Protein AF-A0A2E9BPA7-F1 (afdb_monomer_lite)

Sequence (141 aa):
MFDFSQEKVAMRRKILNERQLRVLDSMRLLASFWQRRLPAESTSPDEIEQLLSLEAAGLLKARFDPPRRERTGELVIARAVVLEVTAEGLSALTHAQRQQPGILGEAPGRRPVRSSRARKLEARANPLDACRTNVRGPLSD

Secondary structure (DSSP, 8-state):
---TTSHHHHTT-----HHHHHHHHHHHHHHHHHHSPSSEEE--HHHHHHHHHHHHTTSEEEEEPPPEE-TTS-EE---EEEEEE-HHHHHHHHHHHHHSTTTS---TT--------------------------------

Structure (mmCIF, N/CA/C/O backbone):
data_AF-A0A2E9BPA7-F1
#
_entry.id   AF-A0A2E9BPA7-F1
#
loop_
_atom_site.group_PDB
_atom_site.id
_atom_site.type_symbol
_atom_site.label_atom_id
_atom_site.label_alt_id
_atom_site.label_comp_id
_atom_site.label_asym_id
_atom_site.label_entity_id
_atom_site.label_seq_id
_atom_site.pdbx_PDB_ins_code
_atom_site.Cartn_x
_atom_site.Cartn_y
_atom_site.Cartn_z
_atom_site.occupancy
_atom_site.B_iso_or_equiv
_atom_site.auth_seq_id
_atom_site.auth_comp_id
_atom_site.auth_asym_id
_atom_site.auth_atom_id
_atom_site.pdbx_PDB_model_num
ATOM 1 N N . MET A 1 1 ? 42.953 8.950 18.031 1.00 41.06 1 MET A N 1
ATOM 2 C CA . MET A 1 1 ? 42.763 9.258 16.598 1.00 41.06 1 MET A CA 1
ATOM 3 C C . MET A 1 1 ? 41.300 8.972 16.305 1.00 41.06 1 MET A C 1
ATOM 5 O O . MET A 1 1 ? 40.940 7.812 16.196 1.00 41.06 1 MET A O 1
ATOM 9 N N . PHE A 1 2 ? 40.444 9.992 16.407 1.00 38.03 2 PHE A N 1
ATOM 10 C CA . PHE A 1 2 ? 38.987 9.825 16.372 1.00 38.03 2 PHE A CA 1
ATOM 11 C C . PHE A 1 2 ? 38.461 9.952 14.939 1.00 38.03 2 PHE A C 1
ATOM 13 O O . PHE A 1 2 ? 38.903 10.804 14.169 1.00 38.03 2 PHE A O 1
ATOM 20 N N . ASP A 1 3 ? 37.557 9.040 14.605 1.00 39.62 3 ASP A N 1
ATOM 21 C CA . ASP A 1 3 ? 37.024 8.748 13.280 1.00 39.62 3 ASP A CA 1
ATOM 22 C C . ASP A 1 3 ? 36.114 9.882 12.764 1.00 39.62 3 ASP A C 1
ATOM 24 O O . ASP A 1 3 ? 34.920 9.942 13.053 1.00 39.62 3 ASP A O 1
ATOM 28 N N . PHE A 1 4 ? 36.671 10.795 11.964 1.00 41.12 4 PHE A N 1
ATOM 29 C CA . PHE A 1 4 ? 35.954 11.909 11.315 1.00 41.12 4 PHE A CA 1
ATOM 30 C C . PHE A 1 4 ? 34.980 11.471 10.190 1.00 41.12 4 PHE A C 1
ATOM 32 O O . PHE A 1 4 ? 34.434 12.312 9.469 1.00 41.12 4 PHE A O 1
ATOM 39 N N . SER A 1 5 ? 34.750 10.165 10.007 1.00 45.25 5 SER A N 1
ATOM 40 C CA . SER A 1 5 ? 33.933 9.615 8.911 1.00 45.25 5 SER A CA 1
ATOM 41 C C . SER A 1 5 ? 32.445 9.458 9.241 1.00 45.25 5 SER A C 1
ATOM 43 O O . SER A 1 5 ? 31.615 9.513 8.333 1.00 45.25 5 SER A O 1
ATOM 45 N N . GLN A 1 6 ? 32.071 9.321 10.516 1.00 44.84 6 GLN A N 1
ATOM 46 C CA . GLN A 1 6 ? 30.660 9.158 10.913 1.00 44.84 6 GLN A CA 1
ATOM 47 C C . GLN A 1 6 ? 29.887 10.490 10.905 1.00 44.84 6 GLN A C 1
ATOM 49 O O . GLN A 1 6 ? 28.684 10.532 10.643 1.00 44.84 6 GLN A O 1
ATOM 54 N N . GLU A 1 7 ? 30.579 11.610 11.120 1.00 37.91 7 GLU A N 1
ATOM 55 C CA . GLU A 1 7 ? 29.945 12.917 11.329 1.00 37.91 7 GLU A CA 1
ATOM 56 C C . GLU A 1 7 ? 29.423 13.551 10.023 1.00 37.91 7 GLU A C 1
ATOM 58 O O . GLU A 1 7 ? 28.411 14.255 10.011 1.00 37.91 7 GLU A O 1
ATOM 63 N N . LYS A 1 8 ? 30.019 13.212 8.869 1.00 40.22 8 LYS A N 1
ATOM 64 C CA . LYS A 1 8 ? 29.552 13.699 7.555 1.00 40.22 8 LYS A CA 1
ATOM 65 C C . LYS A 1 8 ? 28.320 12.974 7.012 1.00 40.22 8 LYS A C 1
ATOM 67 O O . LYS A 1 8 ? 27.622 13.538 6.167 1.00 40.22 8 LYS A O 1
ATOM 72 N N . VAL A 1 9 ? 28.018 11.765 7.490 1.00 46.56 9 VAL A N 1
ATOM 73 C CA . VAL A 1 9 ? 26.769 11.064 7.136 1.00 46.56 9 VAL A CA 1
ATOM 74 C C . VAL A 1 9 ? 25.589 11.676 7.897 1.00 46.56 9 VAL A C 1
ATOM 76 O O . VAL A 1 9 ? 24.507 11.843 7.332 1.00 46.56 9 VAL A O 1
ATOM 79 N N . ALA A 1 10 ? 25.814 12.119 9.138 1.00 43.41 10 ALA A N 1
ATOM 80 C CA . ALA A 1 10 ? 24.807 12.805 9.945 1.00 43.41 10 ALA A CA 1
ATOM 81 C C . ALA A 1 10 ? 24.445 14.201 9.394 1.00 43.41 10 ALA A C 1
ATOM 83 O O . ALA A 1 10 ? 23.274 14.580 9.410 1.00 43.41 10 ALA A O 1
ATOM 84 N N . MET A 1 11 ? 25.411 14.937 8.824 1.00 34.34 11 MET A N 1
ATOM 85 C CA . MET A 1 11 ? 25.229 16.332 8.379 1.00 34.34 11 MET A CA 1
ATOM 86 C C . MET A 1 11 ? 24.629 16.505 6.965 1.00 34.34 11 MET A C 1
ATOM 88 O O . MET A 1 11 ? 24.463 17.627 6.490 1.00 34.34 11 MET A O 1
ATOM 92 N N . ARG A 1 12 ? 24.268 15.413 6.272 1.00 45.72 12 ARG A N 1
ATOM 93 C CA . ARG A 1 12 ? 23.430 15.447 5.050 1.00 45.72 12 ARG A CA 1
ATOM 94 C C . ARG A 1 12 ? 21.964 15.112 5.310 1.00 45.72 12 ARG A C 1
ATOM 96 O O . ARG A 1 12 ? 21.180 15.018 4.366 1.00 45.72 12 ARG A O 1
ATOM 103 N N . ARG A 1 13 ? 21.561 15.007 6.576 1.00 50.72 13 ARG A N 1
ATOM 104 C CA . ARG A 1 13 ? 20.158 15.137 6.967 1.00 50.72 13 ARG A CA 1
ATOM 105 C C . ARG A 1 13 ? 19.763 16.604 6.797 1.00 50.72 13 ARG A C 1
ATOM 107 O O . ARG A 1 13 ? 19.676 17.350 7.765 1.00 50.72 13 ARG A O 1
ATOM 114 N N . LYS A 1 14 ? 19.517 17.038 5.552 1.00 54.88 14 LYS A N 1
ATOM 115 C CA . LYS A 1 14 ? 18.531 18.108 5.342 1.00 54.88 14 LYS A CA 1
ATOM 116 C C . LYS A 1 14 ? 17.329 17.672 6.165 1.00 54.88 14 LYS A C 1
ATOM 118 O O . LYS A 1 14 ? 16.888 16.545 5.969 1.00 54.88 14 LYS A O 1
ATOM 123 N N . ILE A 1 15 ? 16.899 18.487 7.122 1.00 58.88 15 ILE A N 1
ATOM 124 C CA . ILE A 1 15 ? 15.689 18.247 7.907 1.00 58.88 15 ILE A CA 1
ATOM 125 C C . ILE A 1 15 ? 14.586 17.992 6.877 1.00 58.88 15 ILE A C 1
ATOM 127 O O . ILE A 1 15 ? 14.151 18.912 6.186 1.00 58.88 15 ILE A O 1
ATOM 131 N N . LEU A 1 16 ? 14.279 16.717 6.638 1.00 61.00 16 LEU A N 1
ATOM 132 C CA . LEU A 1 16 ? 13.314 16.326 5.627 1.00 61.00 16 LEU A CA 1
ATOM 133 C C . LEU A 1 16 ? 11.971 16.787 6.166 1.00 61.00 16 LEU A C 1
ATOM 135 O O . LEU A 1 16 ? 11.635 16.520 7.318 1.00 61.00 16 LEU A O 1
ATOM 139 N N . ASN A 1 17 ? 11.230 17.520 5.344 1.00 79.00 17 ASN A N 1
ATOM 140 C CA . ASN 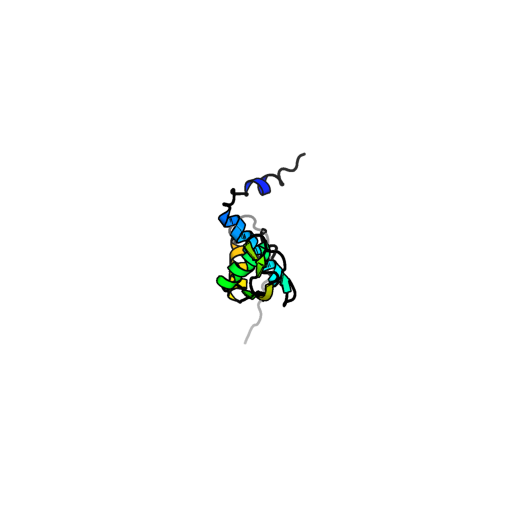A 1 17 ? 9.893 17.962 5.711 1.00 79.00 17 ASN A CA 1
ATOM 141 C C . ASN A 1 17 ? 9.031 16.714 6.004 1.00 79.00 17 ASN A C 1
ATOM 143 O O . ASN A 1 17 ? 9.218 15.688 5.349 1.00 79.00 17 ASN A O 1
ATOM 147 N N . GLU A 1 18 ? 8.078 16.777 6.936 1.00 79.31 18 GLU A N 1
ATOM 148 C CA . GLU A 1 18 ? 7.180 15.654 7.257 1.00 79.31 18 GLU A CA 1
ATOM 149 C C . GLU A 1 18 ? 6.546 15.035 6.010 1.00 79.31 18 GLU A C 1
ATOM 151 O O . GLU A 1 18 ? 6.410 13.820 5.895 1.00 79.31 18 GLU A O 1
ATOM 156 N N . ARG A 1 19 ? 6.204 15.872 5.023 1.00 78.31 19 ARG A N 1
ATOM 157 C CA . ARG A 1 19 ? 5.693 15.403 3.732 1.00 78.31 19 ARG A CA 1
ATOM 158 C C . ARG A 1 19 ? 6.691 14.496 3.008 1.00 78.31 19 ARG A C 1
ATOM 160 O O . ARG A 1 19 ? 6.292 13.501 2.418 1.00 78.31 19 ARG A O 1
ATOM 167 N N . GLN A 1 20 ? 7.975 14.844 3.029 1.00 80.50 20 GLN A N 1
ATOM 168 C CA . GLN A 1 20 ? 9.027 14.040 2.409 1.00 80.50 20 GLN A CA 1
ATOM 169 C C . GLN A 1 20 ? 9.251 12.737 3.176 1.00 80.50 20 GLN A C 1
ATOM 171 O O . GLN A 1 20 ? 9.460 11.711 2.539 1.00 80.50 20 GLN A O 1
ATOM 176 N N . LEU A 1 21 ? 9.158 12.764 4.508 1.00 81.75 21 LEU A N 1
ATOM 177 C CA . LEU A 1 21 ? 9.213 11.554 5.334 1.00 81.75 21 LEU A CA 1
ATOM 178 C C . LEU A 1 21 ? 8.065 10.598 4.986 1.00 81.75 21 LEU A C 1
ATOM 180 O O . LEU A 1 21 ? 8.331 9.461 4.615 1.00 81.75 21 LEU A O 1
ATOM 184 N N . ARG A 1 22 ? 6.819 11.093 4.942 1.00 84.06 22 ARG A N 1
ATOM 185 C CA . ARG A 1 22 ? 5.639 10.297 4.551 1.00 84.06 22 ARG A CA 1
ATOM 186 C C . ARG A 1 22 ? 5.787 9.647 3.169 1.00 84.06 22 ARG A C 1
ATOM 188 O O . ARG A 1 22 ? 5.466 8.473 2.988 1.00 84.06 22 ARG A O 1
ATOM 195 N N . VAL A 1 23 ? 6.305 10.396 2.191 1.00 85.56 23 VAL A N 1
ATOM 196 C CA . VAL A 1 23 ? 6.572 9.864 0.842 1.00 85.56 23 VAL A CA 1
ATOM 197 C C . VAL A 1 23 ? 7.643 8.776 0.884 1.00 85.56 23 VAL A C 1
ATOM 199 O O . VAL A 1 23 ? 7.502 7.757 0.211 1.00 85.56 23 VAL A O 1
ATOM 202 N N . LEU A 1 24 ? 8.704 8.963 1.669 1.00 84.75 24 LEU A N 1
ATOM 203 C CA . LEU A 1 24 ? 9.758 7.960 1.794 1.00 84.75 24 LEU A CA 1
ATOM 204 C C . LEU A 1 24 ? 9.270 6.686 2.464 1.00 84.75 24 LEU A C 1
ATOM 206 O O . LEU A 1 24 ? 9.607 5.606 1.985 1.00 84.75 24 LEU A O 1
ATOM 210 N N . ASP A 1 25 ? 8.460 6.798 3.509 1.00 87.06 25 ASP A N 1
ATOM 211 C CA . ASP A 1 25 ? 7.892 5.636 4.187 1.00 87.06 25 ASP A CA 1
ATOM 212 C C . ASP A 1 25 ? 6.965 4.855 3.246 1.00 87.06 25 ASP A C 1
ATOM 214 O O . ASP A 1 25 ? 7.112 3.641 3.116 1.00 87.06 25 ASP A O 1
ATOM 218 N N . SER A 1 26 ? 6.152 5.556 2.447 1.00 88.06 26 SER A N 1
ATOM 219 C CA . SER A 1 26 ? 5.324 4.929 1.405 1.00 88.06 26 SER A CA 1
ATOM 220 C C . SER A 1 26 ? 6.170 4.204 0.344 1.00 88.06 26 SER A C 1
ATOM 222 O O . SER A 1 26 ? 5.864 3.080 -0.053 1.00 88.06 26 SER A O 1
ATOM 224 N N . MET A 1 27 ? 7.276 4.810 -0.108 1.00 90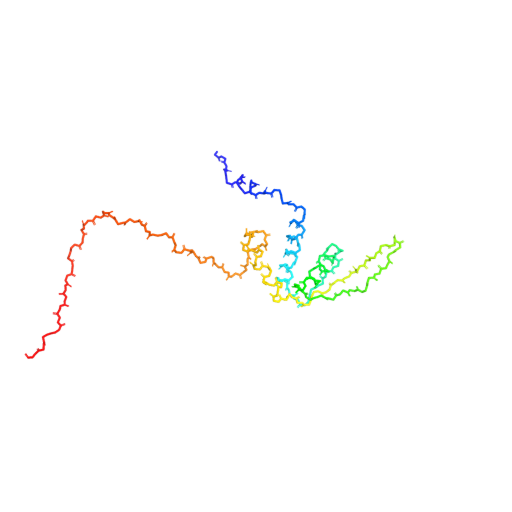.12 27 MET A N 1
ATOM 225 C CA . MET A 1 27 ? 8.191 4.173 -1.068 1.00 90.12 27 MET A CA 1
ATOM 226 C C . MET A 1 27 ? 8.934 2.976 -0.462 1.00 90.12 27 MET A C 1
ATOM 228 O O . MET A 1 27 ? 9.189 1.995 -1.162 1.00 90.12 27 MET A O 1
ATOM 232 N N . ARG A 1 28 ? 9.279 3.020 0.830 1.00 89.75 28 ARG A N 1
ATOM 233 C CA . ARG A 1 28 ? 9.877 1.881 1.544 1.00 89.75 28 ARG A CA 1
ATOM 234 C C . ARG A 1 28 ? 8.894 0.732 1.668 1.00 89.75 28 ARG A C 1
ATOM 236 O O . ARG A 1 28 ? 9.278 -0.410 1.418 1.00 89.75 28 ARG A O 1
ATOM 243 N N . LEU A 1 29 ? 7.640 1.031 2.002 1.00 91.81 29 LEU A N 1
ATOM 244 C CA . LEU A 1 29 ? 6.584 0.032 2.059 1.00 91.81 29 LEU A CA 1
ATOM 245 C C . LEU A 1 29 ? 6.422 -0.642 0.691 1.00 91.81 29 LEU A C 1
ATOM 247 O O . LEU A 1 29 ? 6.493 -1.869 0.603 1.00 91.81 29 LEU A O 1
ATOM 251 N N . LEU A 1 30 ? 6.341 0.146 -0.386 1.00 91.19 30 LEU A N 1
ATOM 252 C CA . LEU A 1 30 ? 6.281 -0.361 -1.760 1.00 91.19 30 LEU A CA 1
ATOM 253 C C . LEU A 1 30 ? 7.495 -1.245 -2.112 1.00 91.19 30 LEU A C 1
ATOM 255 O O . LEU A 1 30 ? 7.334 -2.335 -2.663 1.00 91.19 30 LEU A O 1
ATOM 259 N N . ALA A 1 31 ? 8.710 -0.820 -1.747 1.00 89.62 31 ALA A N 1
ATOM 260 C CA . ALA A 1 31 ? 9.930 -1.602 -1.956 1.00 89.62 31 ALA A CA 1
ATOM 261 C C . ALA A 1 31 ? 9.914 -2.929 -1.178 1.00 89.62 31 ALA A C 1
ATOM 263 O O . ALA A 1 31 ? 10.390 -3.946 -1.685 1.00 89.62 31 ALA A O 1
ATOM 264 N N . SER A 1 32 ? 9.342 -2.940 0.029 1.00 90.12 32 SER A N 1
ATOM 265 C CA . SER A 1 32 ? 9.217 -4.153 0.838 1.00 90.12 32 SER A CA 1
ATOM 266 C C . SER A 1 32 ? 8.291 -5.181 0.182 1.00 90.12 32 SER A C 1
ATOM 268 O O . SER A 1 32 ? 8.629 -6.362 0.139 1.00 90.12 32 SER A O 1
ATOM 270 N N . PHE A 1 33 ? 7.172 -4.745 -0.408 1.00 89.56 33 PHE A N 1
ATOM 271 C CA . PHE A 1 33 ? 6.252 -5.637 -1.118 1.00 89.56 33 PHE A CA 1
ATOM 272 C C . PHE A 1 33 ? 6.833 -6.157 -2.429 1.00 89.56 33 PHE A C 1
ATOM 274 O O . PHE A 1 33 ? 6.575 -7.301 -2.785 1.00 89.56 33 PHE A O 1
ATOM 281 N N . TRP A 1 34 ? 7.675 -5.369 -3.100 1.00 84.94 34 TRP A N 1
ATOM 282 C CA . TRP A 1 34 ? 8.426 -5.845 -4.261 1.00 84.94 34 TRP A CA 1
ATOM 283 C C . TRP A 1 34 ? 9.411 -6.974 -3.916 1.00 84.94 34 TRP A C 1
ATOM 285 O O . TRP A 1 34 ? 9.622 -7.883 -4.714 1.00 84.94 34 TRP A O 1
ATOM 295 N N . GLN A 1 35 ? 10.023 -6.929 -2.731 1.00 86.62 35 GLN A N 1
ATOM 296 C CA . GLN A 1 35 ? 10.982 -7.947 -2.283 1.00 86.62 35 GLN A CA 1
ATOM 297 C C . GLN A 1 35 ? 10.309 -9.199 -1.698 1.00 86.62 35 GLN A C 1
ATOM 299 O O . GLN A 1 35 ? 10.936 -10.259 -1.617 1.00 86.62 35 GLN A O 1
ATOM 304 N N . ARG A 1 36 ? 9.051 -9.089 -1.260 1.00 86.75 36 ARG A N 1
ATOM 305 C CA . ARG A 1 36 ? 8.266 -10.199 -0.707 1.00 86.75 36 ARG A CA 1
ATOM 306 C C . ARG A 1 36 ? 7.679 -11.065 -1.823 1.00 86.75 36 ARG A C 1
ATOM 308 O O . ARG A 1 3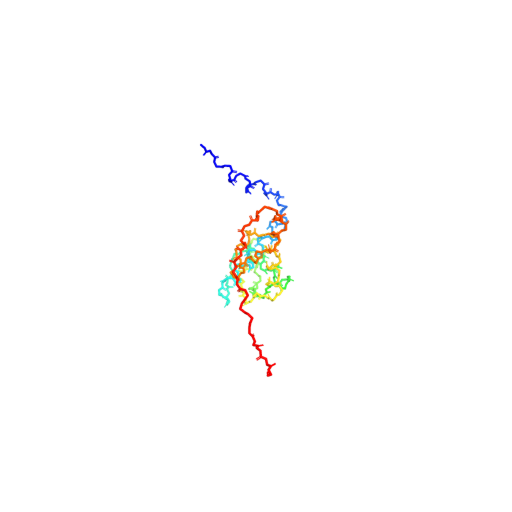6 ? 7.515 -10.639 -2.961 1.00 86.75 36 ARG A O 1
ATOM 315 N N . ARG A 1 37 ? 7.318 -12.304 -1.481 1.00 85.62 37 ARG A N 1
ATOM 316 C CA . ARG A 1 37 ? 6.467 -13.122 -2.354 1.00 85.62 37 ARG A CA 1
ATOM 317 C C . ARG A 1 37 ? 5.032 -12.621 -2.246 1.00 85.62 37 ARG A C 1
ATOM 319 O O . ARG A 1 37 ? 4.524 -12.492 -1.137 1.00 85.62 37 ARG A O 1
ATOM 326 N N . LEU A 1 38 ? 4.414 -12.350 -3.390 1.00 89.75 38 LEU A N 1
ATOM 327 C CA . LEU A 1 38 ? 3.011 -11.964 -3.486 1.00 89.75 38 LEU A CA 1
ATOM 328 C C . LEU A 1 38 ? 2.142 -13.195 -3.804 1.00 89.75 38 LEU A C 1
ATOM 330 O O . LEU A 1 38 ? 2.624 -14.105 -4.489 1.00 89.75 38 LEU A O 1
ATOM 334 N N . PRO A 1 39 ? 0.885 -13.246 -3.329 1.00 92.38 39 PRO A N 1
ATOM 335 C CA . PRO A 1 39 ? 0.190 -12.214 -2.553 1.00 92.38 39 PRO A CA 1
ATOM 336 C C . PRO A 1 39 ? 0.705 -12.094 -1.110 1.00 92.38 39 PRO A C 1
ATOM 338 O O . PRO A 1 39 ? 1.098 -13.088 -0.503 1.00 92.38 39 PRO A O 1
ATOM 341 N N . ALA A 1 40 ? 0.700 -10.874 -0.569 1.00 92.62 40 ALA A N 1
ATOM 342 C CA . ALA A 1 40 ? 1.147 -10.593 0.796 1.00 92.62 40 ALA A CA 1
ATOM 343 C C . ALA A 1 40 ? 0.082 -9.820 1.576 1.00 92.62 40 ALA A C 1
ATOM 345 O O . ALA A 1 40 ? -0.531 -8.890 1.055 1.00 92.62 40 ALA A O 1
ATOM 346 N N . GLU A 1 41 ? -0.114 -10.199 2.834 1.00 94.25 41 GLU A N 1
ATOM 347 C CA . GLU A 1 41 ? -1.118 -9.600 3.710 1.00 94.25 41 GLU A CA 1
ATOM 348 C C . GLU A 1 41 ? -0.502 -8.519 4.605 1.00 94.25 41 GLU A C 1
ATOM 350 O O . GLU A 1 41 ? 0.649 -8.629 5.035 1.00 94.25 41 GLU A O 1
ATOM 355 N N . SER A 1 42 ? -1.289 -7.485 4.896 1.00 92.50 42 SER A N 1
ATOM 356 C CA . SER A 1 42 ? -1.007 -6.477 5.914 1.00 92.50 42 SER A CA 1
ATOM 357 C C . SER A 1 42 ? -2.246 -6.257 6.779 1.00 92.50 42 SER A C 1
ATOM 359 O O . SER A 1 42 ? -3.366 -6.162 6.276 1.00 92.50 42 SER A O 1
ATOM 361 N N . THR A 1 43 ? -2.032 -6.198 8.091 1.00 93.56 43 THR A N 1
ATOM 362 C CA . THR A 1 43 ? -3.066 -5.984 9.118 1.00 93.56 43 THR A CA 1
ATOM 363 C C . THR A 1 43 ? -2.781 -4.750 9.973 1.00 93.56 43 THR A C 1
ATOM 365 O O . THR A 1 43 ? -3.494 -4.492 10.938 1.00 93.56 43 THR A O 1
ATOM 368 N N . SER A 1 44 ? -1.703 -4.017 9.677 1.00 93.00 44 SER A N 1
ATOM 369 C CA . SER A 1 44 ? -1.336 -2.809 10.415 1.00 93.00 44 SER A CA 1
ATOM 370 C C . SER A 1 44 ? -2.152 -1.623 9.889 1.00 93.00 44 SER A C 1
ATOM 372 O O . SER A 1 44 ? -2.101 -1.380 8.683 1.00 93.00 44 SER A O 1
ATOM 374 N N . PRO A 1 45 ? -2.871 -0.865 10.739 1.00 89.81 45 PRO A N 1
ATOM 375 C CA . PRO A 1 45 ? -3.657 0.289 10.298 1.00 89.81 45 PRO A CA 1
ATOM 376 C C . PRO A 1 45 ? -2.828 1.321 9.522 1.00 89.81 45 PRO A C 1
ATOM 378 O O . PRO A 1 45 ? -3.247 1.757 8.450 1.00 89.81 45 PRO A O 1
ATOM 381 N N . ASP A 1 46 ? -1.620 1.627 10.004 1.00 90.81 46 ASP A N 1
ATOM 382 C CA . ASP A 1 46 ? -0.710 2.587 9.367 1.00 90.81 46 ASP A CA 1
ATOM 383 C C . ASP A 1 46 ? -0.248 2.101 7.984 1.00 90.81 46 ASP A C 1
ATOM 385 O O . ASP A 1 46 ? -0.174 2.869 7.023 1.00 90.81 46 ASP A O 1
ATOM 389 N N . GLU A 1 47 ? 0.051 0.803 7.855 1.00 92.75 47 GLU A N 1
ATOM 390 C CA . GLU A 1 47 ? 0.411 0.220 6.559 1.00 92.75 47 GLU A CA 1
ATOM 391 C C . GLU A 1 47 ? -0.790 0.201 5.615 1.00 92.75 47 GLU A C 1
ATOM 393 O O . GLU A 1 47 ? -0.630 0.470 4.427 1.00 92.75 47 GLU A O 1
ATOM 398 N N . ILE A 1 48 ? -1.993 -0.086 6.118 1.00 94.38 48 ILE A N 1
ATOM 399 C CA . ILE A 1 48 ? -3.219 -0.104 5.318 1.00 94.38 48 ILE A CA 1
ATOM 400 C C . ILE A 1 48 ? -3.524 1.295 4.768 1.00 94.38 48 ILE A C 1
ATOM 402 O O . ILE A 1 48 ? -3.851 1.414 3.588 1.00 94.38 48 ILE A O 1
ATOM 406 N N . GLU A 1 49 ? -3.355 2.354 5.561 1.00 93.19 49 GLU A N 1
ATOM 407 C CA . GLU A 1 49 ? -3.508 3.738 5.091 1.00 93.19 49 GLU A CA 1
ATOM 408 C C . GLU A 1 49 ? -2.503 4.083 3.975 1.00 93.19 49 GLU A C 1
ATOM 410 O O . GLU A 1 49 ? -2.857 4.671 2.942 1.00 93.19 49 GLU A O 1
ATOM 415 N N . GLN A 1 50 ? -1.247 3.658 4.131 1.00 93.69 50 GLN A N 1
ATOM 416 C CA . GLN A 1 50 ? -0.232 3.828 3.091 1.00 93.69 50 GLN A CA 1
ATOM 417 C C . GLN A 1 50 ? -0.556 3.003 1.838 1.00 93.69 50 GLN A C 1
ATOM 419 O O . GLN A 1 50 ? -0.398 3.499 0.722 1.00 93.69 50 GLN A O 1
ATOM 424 N N . LEU A 1 51 ? -1.051 1.773 1.993 1.00 95.50 51 LEU A N 1
ATOM 425 C CA . LEU A 1 51 ? -1.468 0.918 0.882 1.00 95.50 51 LEU A CA 1
ATOM 426 C C . LEU A 1 51 ? -2.648 1.513 0.114 1.00 95.50 51 LEU A C 1
ATOM 428 O O . LEU A 1 51 ? -2.628 1.465 -1.114 1.00 95.50 51 LEU A O 1
ATOM 432 N N . LEU A 1 52 ? -3.625 2.115 0.799 1.00 95.00 52 LEU A N 1
ATOM 433 C CA . LEU A 1 52 ? -4.715 2.860 0.157 1.00 95.00 52 LEU A CA 1
ATOM 434 C C . LEU A 1 52 ? -4.166 4.007 -0.697 1.00 95.00 52 LEU A C 1
ATOM 436 O O . LEU A 1 52 ? -4.565 4.182 -1.845 1.00 95.00 52 LEU A O 1
ATOM 440 N N . SER A 1 53 ? -3.202 4.758 -0.161 1.00 94.44 53 SER A N 1
ATOM 441 C CA . SER A 1 53 ? -2.568 5.867 -0.884 1.00 94.44 53 SER A CA 1
ATOM 442 C C . SER A 1 53 ? -1.773 5.391 -2.109 1.00 94.44 53 SER A C 1
ATOM 444 O O . SER A 1 53 ? -1.809 6.026 -3.163 1.00 94.44 53 SER A O 1
ATOM 446 N N . LEU A 1 54 ? -1.055 4.270 -1.989 1.00 94.94 54 LEU A N 1
ATOM 447 C CA . LEU A 1 54 ? -0.267 3.675 -3.074 1.00 94.94 54 LEU A CA 1
ATOM 448 C C . LEU A 1 54 ? -1.148 3.053 -4.170 1.00 94.94 54 LEU A C 1
ATOM 450 O O . LEU A 1 54 ? -0.807 3.156 -5.350 1.00 94.94 54 LEU A O 1
ATOM 454 N N . GLU A 1 55 ? -2.262 2.424 -3.790 1.00 96.06 55 GLU A N 1
ATOM 455 C CA . GLU A 1 55 ? -3.245 1.851 -4.716 1.00 96.06 55 GLU A CA 1
ATOM 456 C C . GLU A 1 55 ? -3.985 2.954 -5.483 1.00 96.06 55 GLU A C 1
ATOM 458 O O . GLU A 1 55 ? -4.017 2.915 -6.713 1.00 96.06 55 GLU A O 1
ATOM 463 N N . ALA A 1 56 ? -4.421 4.018 -4.797 1.00 95.19 56 ALA A N 1
ATOM 464 C CA . ALA A 1 56 ? -5.010 5.200 -5.431 1.00 95.19 56 ALA A CA 1
ATOM 465 C C . ALA A 1 56 ? -4.039 5.916 -6.390 1.00 95.19 56 ALA A C 1
ATOM 467 O O . ALA A 1 56 ? -4.460 6.514 -7.381 1.00 95.19 56 ALA A O 1
ATOM 468 N N . ALA A 1 57 ? -2.731 5.847 -6.120 1.00 93.75 57 ALA A N 1
ATOM 469 C CA . ALA A 1 57 ? -1.684 6.348 -7.010 1.00 93.75 57 ALA A CA 1
ATOM 470 C C . ALA A 1 57 ? -1.332 5.381 -8.162 1.00 93.75 57 ALA A C 1
ATOM 472 O O . ALA A 1 57 ? -0.465 5.700 -8.977 1.00 93.75 57 ALA A O 1
ATOM 473 N N . GLY A 1 58 ? -1.964 4.204 -8.234 1.00 94.31 58 GLY A N 1
ATOM 474 C CA . GLY A 1 58 ? -1.742 3.202 -9.279 1.00 94.31 58 GLY A CA 1
ATOM 475 C C . GLY A 1 58 ? -0.391 2.482 -9.198 1.00 94.31 58 GLY A C 1
ATOM 476 O O . GLY A 1 58 ? 0.050 1.897 -10.186 1.00 94.31 58 GLY A O 1
ATOM 477 N N . LEU A 1 59 ? 0.294 2.528 -8.050 1.00 95.50 59 LEU A N 1
ATOM 478 C CA . LEU A 1 59 ? 1.640 1.957 -7.881 1.00 95.50 59 LEU A CA 1
ATOM 479 C C . LEU A 1 59 ? 1.625 0.469 -7.496 1.00 95.50 59 LEU A C 1
ATOM 481 O O . LEU A 1 59 ? 2.634 -0.227 -7.613 1.00 95.50 59 LEU A O 1
ATOM 485 N N . LEU A 1 60 ? 0.486 -0.027 -7.025 1.00 95.94 60 LEU A N 1
ATOM 486 C CA . LEU A 1 60 ? 0.256 -1.430 -6.700 1.00 95.94 60 LEU A CA 1
ATOM 487 C C . LEU A 1 60 ? -1.214 -1.779 -6.927 1.00 95.94 60 LEU A C 1
ATOM 489 O O . LEU A 1 60 ? -2.055 -0.885 -7.018 1.00 95.94 60 LEU A O 1
ATOM 493 N N . LYS A 1 61 ? -1.530 -3.074 -6.973 1.00 96.25 61 LYS A N 1
ATOM 494 C CA . LYS A 1 61 ? -2.907 -3.560 -6.835 1.00 96.25 61 LYS A CA 1
ATOM 495 C C . LYS A 1 61 ? -3.057 -4.281 -5.508 1.00 96.25 61 LYS A C 1
ATOM 497 O O . LYS A 1 61 ? -2.307 -5.216 -5.212 1.00 96.25 61 LYS A O 1
ATOM 502 N N . ALA A 1 62 ? -4.062 -3.883 -4.742 1.00 96.44 62 ALA A N 1
ATOM 503 C CA . ALA A 1 62 ? -4.413 -4.507 -3.477 1.00 96.44 62 ALA A CA 1
ATOM 504 C C . ALA A 1 62 ? -5.917 -4.778 -3.396 1.00 96.44 62 ALA A C 1
ATOM 506 O O . ALA A 1 62 ? -6.724 -4.173 -4.098 1.00 96.44 62 ALA A O 1
ATOM 507 N N . ARG A 1 63 ? -6.293 -5.717 -2.531 1.00 96.69 63 ARG A N 1
ATOM 508 C CA . ARG A 1 63 ? -7.671 -5.928 -2.085 1.00 96.69 63 ARG A CA 1
ATOM 509 C C . ARG A 1 63 ? -7.772 -5.537 -0.625 1.00 96.69 63 ARG A C 1
ATOM 511 O O . ARG A 1 63 ? -6.951 -5.972 0.175 1.00 96.69 63 ARG A O 1
ATOM 518 N N . PHE A 1 64 ? -8.792 -4.766 -0.287 1.00 96.69 64 PHE A N 1
ATOM 519 C CA . PHE A 1 64 ? -9.047 -4.321 1.076 1.00 96.69 64 PHE A CA 1
ATOM 520 C C . PHE A 1 64 ? -10.305 -5.001 1.598 1.00 96.69 64 PHE A C 1
ATOM 522 O O . PHE A 1 64 ? -11.294 -5.133 0.871 1.00 96.69 64 PHE A O 1
ATOM 529 N N . ASP A 1 65 ? -10.266 -5.438 2.853 1.00 95.75 65 ASP A N 1
ATOM 530 C CA . ASP A 1 65 ? -11.482 -5.864 3.533 1.00 95.75 65 ASP A CA 1
ATOM 531 C C . ASP A 1 65 ? -12.455 -4.665 3.648 1.00 95.75 65 ASP A C 1
ATOM 533 O O . ASP A 1 65 ? -12.018 -3.512 3.720 1.00 95.75 65 ASP A O 1
ATOM 537 N N . PRO A 1 66 ? -13.780 -4.897 3.688 1.00 93.12 66 PRO A N 1
ATOM 538 C CA . PRO A 1 66 ? -14.744 -3.817 3.859 1.00 93.12 66 PRO A CA 1
ATOM 539 C C . PRO A 1 66 ? -14.496 -3.046 5.167 1.00 93.12 66 PRO A C 1
ATOM 541 O O . PRO A 1 66 ? -14.303 -3.689 6.208 1.00 93.12 66 PRO A O 1
ATOM 544 N N . PRO A 1 67 ? -14.544 -1.700 5.155 1.00 92.94 67 PRO A N 1
ATOM 545 C CA . PRO A 1 67 ? -14.363 -0.907 6.362 1.00 92.94 67 PRO A CA 1
ATOM 546 C C . PRO A 1 67 ? -15.474 -1.219 7.364 1.00 92.94 67 PRO A C 1
ATOM 548 O O . PRO A 1 67 ? -16.657 -1.292 7.019 1.00 92.94 67 PRO A O 1
ATOM 551 N N . ARG A 1 68 ? -15.088 -1.408 8.624 1.00 92.06 68 ARG A N 1
ATOM 552 C CA . ARG A 1 68 ? -16.001 -1.661 9.739 1.00 92.06 68 ARG A CA 1
ATOM 553 C C . ARG A 1 68 ? -15.965 -0.481 10.685 1.00 92.06 68 ARG A C 1
ATOM 555 O O . ARG A 1 68 ? -14.918 0.117 10.904 1.00 92.06 68 ARG A O 1
ATOM 562 N N . ARG A 1 69 ? -17.124 -0.153 11.248 1.00 92.81 69 ARG A N 1
ATOM 563 C CA . ARG A 1 69 ? -17.230 0.899 12.252 1.00 92.81 69 ARG A CA 1
ATOM 564 C C . ARG A 1 69 ? -17.041 0.297 13.634 1.00 92.81 69 ARG A C 1
ATOM 566 O O . ARG A 1 69 ? -17.793 -0.600 14.020 1.00 92.81 69 ARG A O 1
ATOM 573 N N . GLU A 1 70 ? -16.039 0.766 14.356 1.00 88.62 70 GLU A N 1
ATOM 574 C CA . GLU A 1 70 ? -15.791 0.333 15.724 1.00 88.62 70 GLU A CA 1
ATOM 575 C C . GLU A 1 70 ? -16.749 1.008 16.713 1.00 88.62 70 GLU A C 1
ATOM 577 O O . GLU A 1 70 ? -17.442 1.976 16.391 1.00 88.62 70 GLU A O 1
ATOM 582 N N . ARG A 1 71 ? -16.787 0.502 17.953 1.00 89.81 71 ARG A N 1
ATOM 583 C CA . ARG A 1 71 ? -17.610 1.079 19.034 1.00 89.81 71 ARG A CA 1
ATOM 584 C C . ARG A 1 71 ? -17.206 2.515 19.383 1.00 89.81 71 ARG A C 1
ATOM 586 O O . ARG A 1 71 ? -18.036 3.264 19.882 1.00 89.81 71 ARG A O 1
ATOM 593 N N . THR A 1 72 ? -15.959 2.886 19.101 1.00 89.31 72 THR A N 1
ATOM 594 C CA . THR A 1 72 ? -15.421 4.251 19.208 1.00 89.31 72 THR A CA 1
ATOM 595 C C . THR A 1 72 ? -15.998 5.197 18.150 1.00 89.31 72 THR A C 1
ATOM 597 O O . THR A 1 72 ? -15.920 6.412 18.303 1.00 89.31 72 THR A O 1
ATOM 600 N N . GLY A 1 73 ? -16.611 4.657 17.092 1.00 89.75 73 GLY A N 1
ATOM 601 C CA . GLY A 1 73 ? -17.136 5.406 15.955 1.00 89.75 73 GLY A CA 1
ATOM 602 C C . GLY A 1 73 ? -16.170 5.513 14.773 1.00 89.75 73 GLY A C 1
ATOM 603 O O . GLY A 1 73 ? -16.610 5.961 13.710 1.00 89.75 73 GLY A O 1
ATOM 604 N N . GLU A 1 74 ? -14.918 5.075 14.935 1.00 88.62 74 GLU A N 1
ATOM 605 C CA . GLU A 1 74 ? -13.875 5.077 13.903 1.00 88.62 74 GLU A CA 1
ATOM 606 C C . GLU A 1 74 ? -14.131 4.019 12.820 1.00 88.62 74 GLU A C 1
ATOM 608 O O . GLU A 1 74 ? -14.726 2.970 13.078 1.00 88.62 74 GLU A O 1
ATOM 613 N N . LEU A 1 75 ? -13.705 4.313 11.588 1.00 89.62 75 LEU A N 1
ATOM 614 C CA . LEU A 1 75 ? -13.765 3.383 10.460 1.00 89.62 75 LEU A CA 1
ATOM 615 C C . LEU A 1 75 ? -12.408 2.709 10.293 1.00 89.62 75 LEU A C 1
ATOM 617 O O . LEU A 1 75 ? -11.422 3.374 9.990 1.00 89.62 75 LEU A O 1
ATOM 621 N N . VAL A 1 76 ? -12.384 1.389 10.446 1.00 91.38 76 VAL A N 1
ATOM 622 C CA . VAL A 1 76 ? -11.161 0.590 10.396 1.00 91.38 76 VAL A CA 1
ATOM 623 C C . VAL A 1 76 ? -11.287 -0.480 9.318 1.00 91.38 76 VAL A C 1
ATOM 625 O O . VAL A 1 76 ? -12.310 -1.159 9.195 1.00 91.38 76 VAL A O 1
ATOM 628 N N . ILE A 1 77 ? -10.227 -0.642 8.532 1.00 94.00 77 ILE A N 1
ATOM 629 C CA . ILE A 1 77 ? -10.055 -1.769 7.615 1.00 94.00 77 ILE A CA 1
ATOM 630 C C . ILE A 1 77 ? -9.147 -2.776 8.316 1.00 94.00 77 ILE A C 1
ATOM 632 O O . ILE A 1 77 ? -8.034 -2.443 8.703 1.00 94.00 77 ILE A O 1
ATOM 636 N N . ALA A 1 78 ? -9.627 -4.007 8.494 1.00 91.81 78 ALA A N 1
ATOM 637 C CA . ALA A 1 78 ? -8.908 -5.016 9.275 1.00 91.81 78 ALA A CA 1
ATOM 638 C C . ALA A 1 78 ? -7.690 -5.598 8.541 1.00 91.81 78 ALA A C 1
ATOM 640 O O . ALA A 1 78 ? -6.731 -6.039 9.173 1.00 91.81 78 ALA A O 1
ATOM 641 N N . ARG A 1 79 ? -7.748 -5.652 7.206 1.00 95.69 79 ARG A N 1
ATOM 642 C CA . ARG A 1 79 ? -6.728 -6.303 6.387 1.00 95.69 79 ARG A CA 1
ATOM 643 C C . ARG A 1 79 ? -6.692 -5.740 4.973 1.00 95.69 79 ARG A C 1
ATOM 645 O O . ARG A 1 79 ? -7.732 -5.449 4.379 1.00 95.69 79 ARG A O 1
ATOM 652 N N . ALA A 1 80 ? -5.487 -5.690 4.422 1.00 96.44 80 ALA A N 1
ATOM 653 C CA . ALA A 1 80 ? -5.213 -5.503 3.007 1.00 96.44 80 ALA A CA 1
ATOM 654 C C . ALA A 1 80 ? -4.376 -6.673 2.468 1.00 96.44 80 ALA A C 1
ATOM 656 O O . ALA A 1 80 ? -3.491 -7.187 3.150 1.00 96.44 80 ALA A O 1
ATOM 657 N N . VAL A 1 81 ? -4.637 -7.085 1.230 1.00 96.25 81 VAL A N 1
ATOM 658 C CA . VAL A 1 81 ? -3.871 -8.110 0.512 1.00 96.25 81 VAL A CA 1
ATOM 659 C C . VAL A 1 81 ? -3.294 -7.487 -0.748 1.00 96.25 81 VAL A C 1
ATOM 661 O O . VAL A 1 81 ? -4.031 -7.156 -1.677 1.00 96.25 81 VAL A O 1
ATOM 664 N N . VAL A 1 82 ? -1.975 -7.333 -0.792 1.00 96.25 82 VAL A N 1
ATOM 665 C CA . VAL A 1 82 ? -1.253 -6.842 -1.969 1.00 96.25 82 VAL A CA 1
ATOM 666 C C . VAL A 1 82 ? -1.103 -7.989 -2.960 1.00 96.25 82 VAL A C 1
ATOM 668 O O . VAL A 1 82 ? -0.575 -9.049 -2.621 1.00 96.25 82 VAL A O 1
ATOM 671 N N . LEU A 1 83 ? -1.584 -7.778 -4.182 1.00 96.19 83 LEU A N 1
ATOM 672 C CA . LEU A 1 83 ? -1.592 -8.779 -5.249 1.00 96.19 83 LEU A CA 1
ATOM 673 C C . LEU A 1 83 ? -0.394 -8.615 -6.181 1.00 96.19 83 LEU A C 1
ATOM 675 O O . LEU A 1 83 ? 0.250 -9.597 -6.536 1.00 96.19 83 LEU A O 1
ATOM 679 N N . GLU A 1 84 ? -0.093 -7.376 -6.565 1.00 94.88 84 GLU A N 1
ATOM 680 C CA . GLU A 1 84 ? 1.015 -7.050 -7.463 1.00 94.88 84 GLU A CA 1
ATOM 681 C C . GLU A 1 84 ? 1.532 -5.630 -7.220 1.00 94.88 84 GLU A C 1
ATOM 683 O O . GLU A 1 84 ? 0.786 -4.743 -6.804 1.00 94.88 84 GLU A O 1
ATOM 688 N N . VAL A 1 85 ? 2.810 -5.412 -7.532 1.00 94.12 85 VAL A N 1
ATOM 689 C CA . VAL A 1 85 ? 3.385 -4.075 -7.727 1.00 94.12 85 VAL A CA 1
ATOM 690 C C . VAL A 1 85 ? 3.336 -3.773 -9.224 1.00 94.12 85 VAL A C 1
ATOM 692 O O . VAL A 1 85 ? 3.799 -4.588 -10.024 1.00 94.12 85 VAL A O 1
ATOM 695 N N . THR A 1 86 ? 2.769 -2.630 -9.613 1.00 95.06 86 THR A N 1
ATOM 696 C CA . THR A 1 86 ? 2.581 -2.283 -11.031 1.00 95.06 86 THR A CA 1
ATOM 697 C C . THR A 1 86 ? 3.889 -1.831 -11.687 1.00 95.06 86 THR A C 1
ATOM 699 O O . THR A 1 86 ? 4.886 -1.542 -11.018 1.00 95.06 86 THR A O 1
ATOM 702 N N . ALA A 1 87 ? 3.900 -1.732 -13.020 1.00 92.75 87 ALA A N 1
ATOM 703 C CA . ALA A 1 87 ? 5.052 -1.211 -13.757 1.00 92.75 87 ALA A CA 1
ATOM 704 C C . ALA A 1 87 ? 5.358 0.255 -13.386 1.00 92.75 87 ALA A C 1
ATOM 706 O O . ALA A 1 87 ? 6.526 0.663 -13.318 1.00 92.75 87 ALA A O 1
ATOM 707 N N . GLU A 1 88 ? 4.317 1.033 -13.092 1.00 94.56 88 GLU A N 1
ATOM 708 C CA . GLU A 1 88 ? 4.388 2.400 -12.582 1.00 94.56 88 GLU A CA 1
ATOM 709 C C . GLU A 1 88 ? 5.026 2.426 -11.190 1.00 94.56 88 GLU A C 1
ATOM 711 O O . GLU A 1 88 ? 5.938 3.220 -10.952 1.00 94.56 88 GLU A O 1
ATOM 716 N N . GLY A 1 89 ? 4.632 1.503 -10.305 1.00 92.25 89 GLY A N 1
ATOM 717 C CA . GLY A 1 89 ? 5.254 1.303 -8.995 1.00 92.25 89 GLY A CA 1
ATOM 718 C C . GLY A 1 89 ? 6.753 1.028 -9.083 1.00 92.25 89 GLY A C 1
ATOM 719 O O . GLY A 1 89 ? 7.555 1.689 -8.420 1.00 92.25 89 GLY A O 1
ATOM 720 N N . LEU A 1 90 ? 7.163 0.111 -9.962 1.00 90.94 90 LEU A N 1
ATOM 721 C CA . LEU A 1 90 ? 8.580 -0.211 -10.181 1.00 90.94 90 LEU A CA 1
ATOM 722 C C . LEU A 1 90 ? 9.372 0.966 -10.759 1.00 90.94 90 LEU A C 1
ATOM 724 O O . LEU A 1 90 ? 10.524 1.212 -10.374 1.00 90.94 90 LEU A O 1
ATOM 728 N N . SER A 1 91 ? 8.754 1.715 -11.668 1.00 91.50 91 SER A N 1
ATOM 729 C CA . SER A 1 91 ? 9.341 2.925 -12.244 1.00 91.50 91 SER A CA 1
ATOM 730 C C . SER A 1 91 ? 9.521 4.012 -11.184 1.00 91.50 91 SER A C 1
ATOM 732 O O . SER A 1 91 ? 10.598 4.610 -11.099 1.00 91.50 91 SER A O 1
ATOM 734 N N . ALA A 1 92 ? 8.517 4.214 -10.325 1.00 89.69 92 ALA A N 1
ATOM 735 C CA . ALA A 1 92 ? 8.571 5.143 -9.202 1.00 89.69 92 ALA A CA 1
ATOM 736 C C . ALA A 1 92 ? 9.667 4.757 -8.198 1.00 89.69 92 ALA A C 1
ATOM 738 O O . ALA A 1 92 ? 10.467 5.616 -7.820 1.00 89.69 92 ALA A O 1
ATOM 739 N N . LEU A 1 93 ? 9.788 3.470 -7.852 1.00 88.25 93 LEU A N 1
ATOM 740 C CA . LEU A 1 93 ? 10.872 2.960 -7.004 1.00 88.25 93 LEU A CA 1
ATOM 741 C C . LEU A 1 93 ? 12.249 3.237 -7.609 1.00 88.25 93 LEU A C 1
ATOM 743 O O . LEU A 1 93 ? 13.134 3.767 -6.936 1.00 88.25 93 LEU A O 1
ATOM 747 N N . THR A 1 94 ? 12.425 2.938 -8.896 1.00 86.50 94 THR A N 1
ATOM 748 C CA . THR A 1 94 ? 13.694 3.171 -9.600 1.00 86.50 94 THR A CA 1
ATOM 749 C C . THR A 1 94 ? 14.051 4.658 -9.621 1.00 86.50 94 THR A C 1
ATOM 751 O O . THR A 1 94 ? 15.212 5.035 -9.446 1.00 86.50 94 THR A O 1
ATOM 754 N N . HIS A 1 95 ? 13.062 5.527 -9.834 1.00 85.38 95 HIS A N 1
ATOM 755 C CA . HIS A 1 95 ? 13.258 6.971 -9.823 1.00 85.38 95 HIS A CA 1
ATOM 756 C C . HIS A 1 95 ? 13.610 7.485 -8.420 1.00 85.38 95 HIS A C 1
ATOM 758 O O . HIS A 1 95 ? 14.584 8.225 -8.266 1.00 85.38 95 HIS A O 1
ATOM 764 N N . ALA A 1 96 ? 12.895 7.030 -7.390 1.00 82.88 96 ALA A N 1
ATOM 765 C CA . ALA A 1 96 ? 13.161 7.385 -6.000 1.00 82.88 96 ALA A CA 1
ATOM 766 C C . ALA A 1 96 ? 14.565 6.935 -5.550 1.00 82.88 96 AL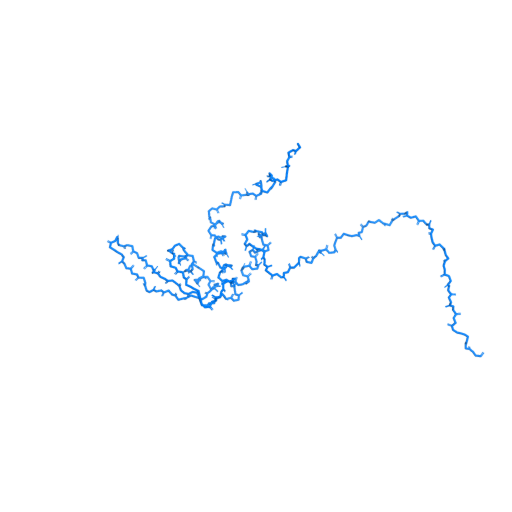A A C 1
ATOM 768 O O . ALA A 1 96 ? 15.294 7.711 -4.933 1.00 82.88 96 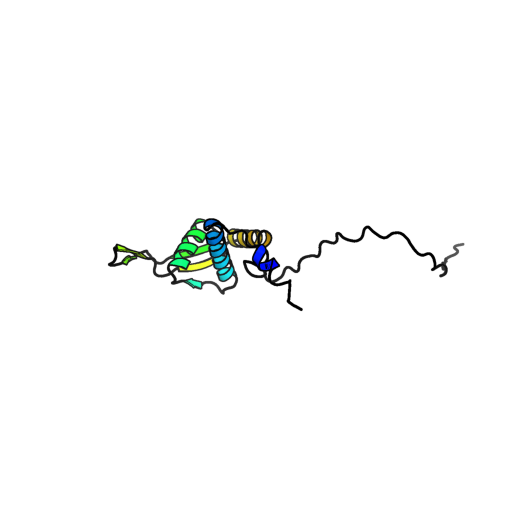ALA A O 1
ATOM 769 N N . GLN A 1 97 ? 15.004 5.736 -5.948 1.00 81.38 97 GLN A N 1
ATOM 770 C CA . GLN A 1 97 ? 16.360 5.238 -5.684 1.00 81.38 97 GLN A CA 1
ATOM 771 C C . GLN A 1 97 ? 17.451 6.098 -6.335 1.00 81.38 97 GLN A C 1
ATOM 773 O O . GLN A 1 97 ? 18.497 6.326 -5.728 1.00 81.38 97 GLN A O 1
ATOM 778 N N . ARG A 1 98 ? 17.224 6.605 -7.555 1.00 79.00 98 ARG A N 1
ATOM 779 C CA . ARG A 1 98 ? 18.174 7.510 -8.231 1.00 79.00 98 ARG A CA 1
ATOM 780 C C . ARG A 1 98 ? 18.266 8.865 -7.541 1.00 79.00 98 ARG A C 1
ATOM 782 O O . ARG A 1 98 ? 19.348 9.443 -7.486 1.00 79.00 98 ARG A O 1
ATOM 789 N N . GLN A 1 99 ? 17.144 9.373 -7.037 1.00 75.75 99 GLN A N 1
ATOM 790 C CA . GLN A 1 99 ? 17.111 10.645 -6.318 1.00 75.75 99 GLN A CA 1
ATOM 791 C C . GLN A 1 99 ? 17.719 10.536 -4.915 1.00 75.75 99 GLN A C 1
ATOM 793 O O . GLN A 1 99 ? 18.303 11.505 -4.429 1.00 75.75 99 GLN A O 1
ATOM 798 N N . GLN A 1 100 ? 17.593 9.375 -4.268 1.00 68.38 100 GLN A N 1
ATOM 799 C CA . GLN A 1 100 ? 18.042 9.145 -2.896 1.00 68.38 100 GLN A CA 1
ATOM 800 C C . GLN A 1 100 ? 18.743 7.782 -2.741 1.00 68.38 100 GLN A C 1
ATOM 802 O O . GLN A 1 100 ? 18.189 6.846 -2.150 1.00 68.38 100 GLN A O 1
ATOM 807 N N . PRO A 1 101 ? 19.981 7.654 -3.252 1.00 61.72 101 PRO A N 1
ATOM 808 C CA . PRO A 1 101 ? 20.747 6.419 -3.130 1.00 61.72 101 PRO A CA 1
ATOM 809 C C . PRO A 1 101 ? 21.029 6.097 -1.652 1.00 61.72 101 PRO A C 1
ATOM 811 O O . PRO A 1 101 ? 21.529 6.941 -0.910 1.00 61.72 101 PRO A O 1
ATOM 814 N N . GLY A 1 102 ? 20.700 4.871 -1.227 1.00 63.09 102 GLY A N 1
ATOM 815 C CA . GLY A 1 102 ? 20.966 4.343 0.120 1.00 63.09 102 GLY A CA 1
ATOM 816 C C . GLY A 1 102 ? 19.807 4.415 1.128 1.00 63.09 102 GLY A C 1
ATOM 817 O O . GLY A 1 102 ? 19.886 3.761 2.162 1.00 63.09 102 GLY A O 1
ATOM 818 N N . ILE A 1 103 ? 18.717 5.143 0.845 1.00 62.72 103 ILE A N 1
ATOM 819 C CA . ILE A 1 103 ? 17.585 5.304 1.791 1.00 62.72 103 ILE A CA 1
ATOM 820 C C . ILE A 1 103 ? 16.515 4.207 1.648 1.00 62.72 103 ILE A C 1
ATOM 822 O O . ILE A 1 103 ? 15.841 3.871 2.627 1.00 62.72 103 ILE A O 1
ATOM 826 N N . LEU A 1 104 ? 16.370 3.644 0.445 1.00 60.84 104 LEU A N 1
ATOM 827 C CA . LEU A 1 104 ? 15.360 2.634 0.093 1.00 60.84 104 LEU A CA 1
ATOM 828 C C . LEU A 1 104 ? 15.932 1.204 -0.003 1.00 60.84 104 LEU A C 1
ATOM 830 O O . LEU A 1 104 ? 15.257 0.305 -0.493 1.00 60.84 104 LEU A O 1
ATOM 834 N N . GLY A 1 105 ? 17.176 0.993 0.447 1.00 55.22 105 GLY A N 1
ATOM 835 C CA . GLY A 1 105 ? 17.922 -0.249 0.222 1.00 55.22 105 GLY A CA 1
ATOM 836 C C . GLY A 1 105 ? 18.525 -0.328 -1.187 1.00 55.22 105 GLY A C 1
ATOM 837 O O . GLY A 1 105 ? 18.069 0.330 -2.125 1.00 55.22 105 GLY A O 1
ATOM 838 N N . GLU A 1 106 ? 19.610 -1.087 -1.326 1.00 48.06 106 GLU A N 1
ATOM 839 C CA . GLU A 1 106 ? 20.297 -1.281 -2.604 1.00 48.06 106 GLU A CA 1
ATOM 840 C C . GLU A 1 106 ? 19.409 -2.122 -3.535 1.00 48.06 106 GLU A C 1
ATOM 842 O O . GLU A 1 106 ? 18.964 -3.210 -3.170 1.00 48.06 106 GLU A O 1
ATOM 847 N N . ALA A 1 107 ? 19.110 -1.616 -4.735 1.00 47.81 107 ALA A N 1
ATOM 848 C CA . ALA A 1 107 ? 18.438 -2.416 -5.752 1.00 47.81 107 ALA A CA 1
ATOM 849 C C . ALA A 1 107 ? 19.298 -3.658 -6.049 1.00 47.81 107 ALA A C 1
ATOM 851 O O . ALA A 1 107 ? 20.490 -3.495 -6.337 1.00 47.81 107 ALA A O 1
ATOM 852 N N . PRO A 1 108 ? 18.748 -4.886 -6.038 1.00 46.44 108 PRO A N 1
ATOM 853 C CA . PRO A 1 108 ? 19.527 -6.040 -6.438 1.00 46.44 108 PRO A CA 1
ATOM 854 C C . PRO A 1 108 ? 19.846 -5.901 -7.930 1.00 46.44 108 PRO A C 1
ATOM 856 O O . PRO A 1 108 ? 18.974 -5.998 -8.790 1.00 46.44 108 PRO A O 1
ATOM 859 N N . GLY A 1 109 ? 21.120 -5.657 -8.242 1.00 46.69 109 GLY A N 1
ATOM 860 C CA . GLY A 1 109 ? 21.673 -6.032 -9.541 1.00 46.69 109 GLY A CA 1
ATOM 861 C C . GLY A 1 109 ? 21.954 -4.939 -10.568 1.00 46.69 109 GLY A C 1
ATOM 862 O O . GLY A 1 109 ? 22.043 -5.267 -11.749 1.00 46.69 109 GLY A O 1
ATOM 863 N N . ARG A 1 110 ? 22.204 -3.678 -10.199 1.00 50.06 110 ARG A N 1
ATOM 864 C CA . ARG A 1 110 ? 22.944 -2.786 -11.116 1.00 50.06 110 ARG A CA 1
ATOM 865 C C . ARG A 1 110 ? 24.129 -2.149 -10.421 1.00 50.06 110 ARG A C 1
ATOM 867 O O . ARG A 1 110 ? 24.037 -1.059 -9.868 1.00 50.06 110 ARG A O 1
ATOM 874 N N . ARG A 1 111 ? 25.269 -2.851 -10.516 1.00 48.38 111 ARG A N 1
ATOM 875 C CA . ARG A 1 111 ? 26.595 -2.266 -10.291 1.00 48.38 111 ARG A CA 1
ATOM 876 C C . ARG A 1 111 ? 26.627 -0.907 -10.996 1.00 48.38 111 ARG A C 1
ATOM 878 O O . ARG A 1 111 ? 26.276 -0.856 -12.179 1.00 48.38 111 ARG A O 1
ATOM 885 N N . PRO A 1 112 ? 27.033 0.176 -10.319 1.00 47.41 112 PRO A N 1
ATOM 886 C CA . PRO A 1 112 ? 27.198 1.449 -10.989 1.00 47.41 112 PRO A CA 1
ATOM 887 C C . PRO A 1 112 ? 28.227 1.239 -12.099 1.00 47.41 112 PRO A C 1
ATOM 889 O O . PRO A 1 112 ? 29.378 0.881 -11.834 1.00 47.41 112 PRO A O 1
ATOM 892 N N . VAL A 1 113 ? 27.803 1.416 -13.353 1.00 50.41 113 VAL A N 1
ATOM 893 C CA . VAL A 1 113 ? 28.729 1.566 -14.473 1.00 50.41 113 VAL A CA 1
ATOM 894 C C . VAL A 1 113 ? 29.539 2.800 -14.123 1.00 50.41 113 VAL A C 1
ATOM 896 O O . VAL A 1 113 ? 29.033 3.920 -14.185 1.00 50.41 113 VAL A O 1
ATOM 899 N N . ARG A 1 114 ? 30.763 2.573 -13.635 1.00 53.91 114 ARG A N 1
ATOM 900 C CA . ARG A 1 114 ? 31.726 3.627 -13.336 1.00 53.91 114 ARG A CA 1
ATOM 901 C C . ARG A 1 114 ? 31.778 4.508 -14.573 1.00 53.91 114 ARG A C 1
ATOM 903 O O . ARG A 1 114 ? 32.206 4.054 -15.630 1.00 53.91 114 ARG A O 1
ATOM 910 N N . SER A 1 115 ? 31.287 5.736 -14.443 1.00 49.22 115 SER A N 1
ATOM 911 C CA . SER A 1 115 ? 31.372 6.736 -15.493 1.00 49.22 115 SER A CA 1
ATOM 912 C C . SER A 1 115 ? 32.840 6.855 -15.881 1.00 49.22 115 SER A C 1
ATOM 914 O O . SER A 1 115 ? 33.662 7.325 -15.091 1.00 49.22 115 SER A O 1
ATOM 916 N N . SER A 1 116 ? 33.174 6.390 -17.079 1.00 49.78 116 SER A N 1
ATOM 917 C CA . SER A 1 116 ? 34.485 6.490 -17.709 1.00 49.78 116 SER A CA 1
ATOM 918 C C . SER A 1 116 ? 34.754 7.948 -18.082 1.00 49.78 116 SER A C 1
ATOM 920 O O . SER A 1 116 ? 34.770 8.326 -19.252 1.00 49.78 116 SER A O 1
ATOM 922 N N . ARG A 1 117 ? 34.891 8.806 -17.072 1.00 48.50 117 ARG A N 1
ATOM 923 C CA . ARG A 1 117 ? 35.154 10.235 -17.235 1.00 48.50 117 ARG A CA 1
ATOM 924 C C . ARG A 1 117 ? 36.281 10.675 -16.309 1.00 48.50 117 ARG A C 1
ATOM 926 O O . ARG A 1 117 ? 36.128 11.591 -15.518 1.00 48.50 117 ARG A O 1
ATOM 933 N N . ALA A 1 118 ? 37.416 9.992 -16.412 1.00 48.62 118 ALA A N 1
ATOM 934 C CA . ALA A 1 118 ? 38.693 10.472 -15.898 1.00 48.62 118 ALA A CA 1
ATOM 935 C C . ALA A 1 118 ? 39.839 9.694 -16.556 1.00 48.62 118 ALA A C 1
ATOM 937 O O . ALA A 1 118 ? 40.186 8.608 -16.106 1.00 48.62 118 ALA A O 1
ATOM 938 N N . ARG A 1 119 ? 40.383 10.249 -17.644 1.00 42.47 119 ARG A N 1
ATOM 939 C CA . ARG A 1 119 ? 41.813 10.220 -18.013 1.00 42.47 119 ARG A CA 1
ATOM 940 C C . ARG A 1 119 ? 42.009 11.103 -19.248 1.00 42.47 119 ARG A C 1
ATOM 942 O O . ARG A 1 119 ? 42.144 10.639 -20.373 1.00 42.47 119 ARG A O 1
ATOM 949 N N . LYS A 1 120 ? 41.958 12.416 -19.021 1.00 45.62 120 LYS A N 1
ATOM 950 C CA . LYS A 1 120 ? 42.533 13.422 -19.921 1.00 45.62 120 LYS A CA 1
ATOM 951 C C . LYS A 1 120 ? 43.424 14.330 -19.074 1.00 45.62 120 LYS A C 1
ATOM 953 O O . LYS A 1 120 ? 42.976 15.365 -18.610 1.00 45.62 120 LYS A O 1
ATOM 958 N N . LEU A 1 121 ? 44.612 13.809 -18.794 1.00 43.16 121 LEU A N 1
ATOM 959 C CA . LEU A 1 121 ? 45.826 14.347 -18.158 1.00 43.16 121 LEU A CA 1
ATOM 960 C C . LEU A 1 121 ? 46.519 13.041 -17.725 1.00 43.16 121 LEU A C 1
ATOM 962 O O . LEU A 1 121 ? 45.927 12.280 -16.972 1.00 43.16 121 LEU A O 1
ATOM 966 N N . GLU A 1 122 ? 47.626 12.586 -18.291 1.00 39.81 122 GLU A N 1
ATOM 967 C CA . GLU A 1 122 ? 48.879 13.291 -18.504 1.00 39.81 122 GLU A CA 1
ATOM 968 C C . GLU A 1 122 ? 49.509 12.801 -19.814 1.00 39.81 122 GLU A C 1
ATOM 970 O O . GLU A 1 122 ? 49.892 11.644 -19.961 1.00 39.81 122 GLU A O 1
ATOM 975 N N . ALA A 1 123 ? 49.605 13.700 -20.788 1.00 48.25 123 ALA A N 1
ATOM 976 C CA . ALA A 1 123 ? 50.605 13.602 -21.833 1.00 48.25 123 ALA A CA 1
ATOM 977 C C . ALA A 1 123 ? 51.756 14.504 -21.388 1.00 48.25 123 ALA A C 1
ATOM 979 O O . ALA A 1 123 ? 51.625 15.721 -21.523 1.00 48.25 123 ALA A O 1
ATOM 980 N N . ARG A 1 124 ? 52.814 13.923 -20.804 1.00 42.44 124 ARG A N 1
ATOM 981 C CA . ARG A 1 124 ? 54.224 14.375 -20.847 1.00 42.44 124 ARG A CA 1
ATOM 982 C C . ARG A 1 124 ? 55.079 13.616 -19.820 1.00 42.44 124 ARG A C 1
ATOM 984 O O . ARG A 1 124 ? 54.645 13.417 -18.696 1.00 42.44 124 ARG A O 1
ATOM 991 N N . ALA A 1 125 ? 56.310 13.318 -20.250 1.00 39.34 125 ALA A N 1
ATOM 992 C CA . ALA A 1 125 ? 57.390 12.550 -19.610 1.00 39.34 125 ALA A CA 1
ATOM 993 C C . ALA A 1 125 ? 57.167 11.019 -19.634 1.00 39.34 125 ALA A C 1
ATOM 995 O O . ALA A 1 125 ? 56.182 10.538 -19.105 1.00 39.34 125 ALA A O 1
ATOM 996 N N . ASN A 1 126 ? 57.996 10.171 -20.249 1.00 39.47 126 ASN A N 1
ATOM 997 C CA . ASN A 1 126 ? 59.406 10.279 -20.627 1.00 39.47 126 ASN A CA 1
ATOM 998 C C . ASN A 1 126 ? 59.678 9.450 -21.910 1.00 39.47 126 ASN A C 1
ATOM 1000 O O . ASN A 1 126 ? 58.971 8.469 -22.148 1.00 39.47 126 ASN A O 1
ATOM 1004 N N . PRO A 1 127 ? 60.680 9.815 -22.732 1.00 48.88 127 PRO A N 1
ATOM 1005 C CA . PRO A 1 127 ? 61.101 9.046 -23.894 1.00 48.88 127 PRO A CA 1
ATOM 1006 C C . PRO A 1 127 ? 62.031 7.929 -23.424 1.00 48.88 127 PRO A C 1
ATOM 1008 O O . PRO A 1 127 ? 62.951 8.220 -22.673 1.00 48.88 127 PRO A O 1
ATOM 1011 N N . LEU A 1 128 ? 61.784 6.687 -23.833 1.00 49.19 128 LEU A N 1
ATOM 1012 C CA . LEU A 1 128 ? 62.747 5.581 -23.950 1.00 49.19 128 LEU A CA 1
ATOM 1013 C C . LEU A 1 128 ? 61.936 4.289 -24.102 1.00 49.19 128 LEU A C 1
ATOM 1015 O O . LEU A 1 128 ? 61.674 3.584 -23.142 1.00 49.19 128 LEU A O 1
ATOM 1019 N N . ASP A 1 129 ? 61.503 4.029 -25.329 1.00 40.19 129 ASP A N 1
ATOM 1020 C CA . ASP A 1 129 ? 61.447 2.667 -25.861 1.00 40.19 129 ASP A CA 1
ATOM 1021 C C . ASP A 1 129 ? 61.471 2.782 -27.385 1.00 40.19 129 ASP A C 1
ATOM 1023 O O . ASP A 1 129 ? 60.487 2.644 -28.112 1.00 40.19 129 ASP A O 1
ATOM 1027 N N . ALA A 1 130 ? 62.653 3.164 -27.865 1.00 41.69 130 ALA A N 1
ATOM 1028 C CA . ALA A 1 130 ? 63.073 2.795 -29.197 1.00 41.69 130 ALA A CA 1
ATOM 1029 C C . ALA A 1 130 ? 63.399 1.295 -29.188 1.00 41.69 130 ALA A C 1
ATOM 1031 O O . ALA A 1 130 ? 63.922 0.775 -28.207 1.00 41.69 130 ALA A O 1
ATOM 1032 N N . CYS A 1 131 ? 63.169 0.669 -30.341 1.00 39.94 131 CYS A N 1
ATOM 1033 C CA . CYS A 1 131 ? 63.591 -0.679 -30.722 1.00 39.94 131 CYS A CA 1
ATOM 1034 C C . CYS A 1 131 ? 62.615 -1.810 -30.372 1.00 39.94 131 CYS A C 1
ATOM 1036 O O . CYS A 1 131 ? 62.778 -2.510 -29.379 1.00 39.94 131 CYS A O 1
ATOM 1038 N N . ARG A 1 132 ? 61.732 -2.130 -31.331 1.00 40.81 132 ARG A N 1
ATOM 1039 C CA . ARG A 1 132 ? 61.688 -3.492 -31.898 1.00 40.81 132 ARG A CA 1
ATOM 1040 C C . ARG A 1 132 ? 60.948 -3.554 -33.243 1.00 40.81 132 ARG A C 1
ATOM 1042 O O . ARG A 1 132 ? 59.729 -3.571 -33.314 1.00 40.81 132 ARG A O 1
ATOM 1049 N N . THR A 1 133 ? 61.772 -3.599 -34.294 1.00 45.44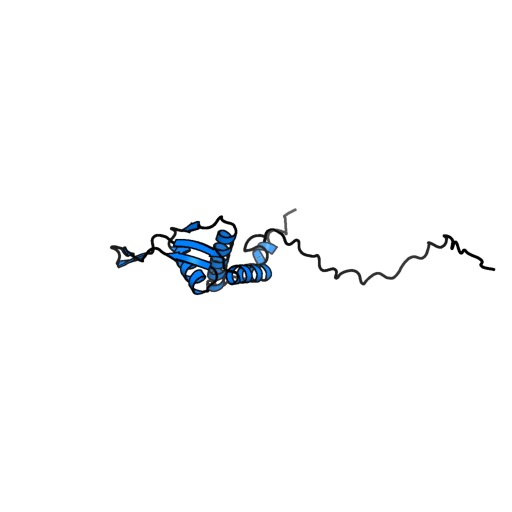 133 THR A N 1
ATOM 1050 C CA . THR A 1 133 ? 61.679 -4.493 -35.467 1.00 45.44 133 THR A CA 1
ATOM 1051 C C . THR A 1 133 ? 60.359 -4.548 -36.246 1.00 45.44 133 THR A C 1
ATOM 1053 O O . THR A 1 133 ? 59.487 -5.366 -35.970 1.00 45.44 133 THR A O 1
ATOM 1056 N N . ASN A 1 134 ? 60.307 -3.770 -37.332 1.00 38.69 134 ASN A N 1
ATOM 1057 C CA . ASN A 1 134 ? 59.430 -4.014 -38.477 1.00 38.69 134 ASN A CA 1
ATOM 1058 C C . ASN A 1 134 ? 59.884 -5.284 -39.219 1.00 38.69 134 ASN A C 1
ATOM 1060 O O . ASN A 1 134 ? 60.905 -5.262 -39.906 1.00 38.69 134 ASN A O 1
ATOM 1064 N N . VAL A 1 135 ? 59.115 -6.370 -39.127 1.00 43.22 135 VAL A N 1
ATOM 1065 C CA . VAL A 1 135 ? 59.187 -7.473 -40.096 1.00 43.22 135 VAL A CA 1
ATOM 1066 C C . VAL A 1 135 ? 58.276 -7.092 -41.260 1.00 43.22 135 VAL A C 1
ATOM 1068 O O . VAL A 1 135 ? 57.055 -7.095 -41.130 1.00 43.22 135 VAL A O 1
ATOM 1071 N N . ARG A 1 136 ? 58.878 -6.700 -42.386 1.00 40.50 136 ARG A N 1
ATOM 1072 C CA . ARG A 1 136 ? 58.187 -6.432 -43.651 1.00 40.50 136 ARG A CA 1
ATOM 1073 C C . ARG A 1 136 ? 58.540 -7.558 -44.624 1.00 40.50 136 ARG A C 1
ATOM 1075 O O . ARG A 1 136 ? 59.681 -7.662 -45.056 1.00 40.50 136 ARG A O 1
ATOM 1082 N N . GLY A 1 137 ? 57.559 -8.386 -44.948 1.00 42.84 137 GLY A N 1
ATOM 1083 C CA . GLY A 1 137 ? 57.489 -9.192 -46.169 1.00 42.84 137 GLY A CA 1
ATOM 1084 C C . GLY A 1 137 ? 56.056 -9.081 -46.714 1.00 42.84 137 GLY A C 1
ATOM 1085 O O . GLY A 1 137 ? 55.181 -8.692 -45.933 1.00 42.84 137 GLY A O 1
ATOM 1086 N N . PRO A 1 138 ? 55.778 -9.376 -47.997 1.00 48.72 138 PRO A N 1
ATOM 1087 C CA . PRO A 1 138 ? 56.607 -10.105 -48.960 1.00 48.72 138 PRO A CA 1
ATOM 1088 C C . PRO A 1 138 ? 57.017 -9.280 -50.201 1.00 48.72 138 PRO A C 1
ATOM 1090 O O . PRO A 1 138 ? 56.443 -8.232 -50.491 1.00 48.72 138 PRO A O 1
ATOM 1093 N N . LEU A 1 139 ? 58.026 -9.780 -50.924 1.00 43.38 139 LEU A N 1
ATOM 1094 C CA . LEU A 1 139 ? 58.338 -9.414 -52.310 1.00 43.38 139 LEU A CA 1
ATOM 1095 C C . LEU A 1 139 ? 57.411 -10.226 -53.232 1.00 43.38 139 LEU A C 1
ATOM 1097 O O . LEU A 1 139 ? 57.341 -11.448 -53.092 1.00 43.38 139 LEU A O 1
ATOM 1101 N N . SER A 1 140 ? 56.735 -9.557 -54.160 1.00 42.06 140 SER A N 1
ATOM 1102 C CA . SER A 1 140 ? 56.107 -10.172 -55.331 1.00 42.06 140 SER A CA 1
ATOM 1103 C C . SER A 1 140 ? 56.779 -9.604 -56.575 1.00 42.06 140 SER A C 1
ATOM 1105 O O . SER A 1 140 ? 56.761 -8.388 -56.754 1.00 42.06 140 SER A O 1
ATOM 1107 N N . ASP A 1 141 ? 57.437 -10.504 -57.308 1.00 42.44 141 ASP A N 1
ATOM 1108 C CA . ASP A 1 141 ? 57.522 -10.702 -58.770 1.00 42.44 141 ASP A CA 1
ATOM 1109 C C . ASP A 1 141 ? 58.870 -11.334 -59.151 1.00 42.44 141 ASP A C 1
ATOM 1111 O O . ASP A 1 141 ? 59.931 -10.759 -58.811 1.00 42.44 141 ASP A O 1
#

Foldseek 3Di:
DDDPPVVVVVVPPPVQPVVRVLVLVLLLLLLVCVVDDPFDKDQDQVSVVSVVVCVVVVQFDKDWAAWDQDPVRDTGTRMMTTGTGDPVNVVVNVVVCVVPPPSNDDDPDDDPPPPPPDDPDDDDDDDDDDDDDDPDDDDDD

Radius of gyration: 28.14 Å; chains: 1; bounding box: 81×31×78 Å

pLDDT: mean 72.61, std 22.34, range [34.34, 96.69]